Protein AF-A0A1L8ZA12-F1 (afdb_monomer)

Secondary structure (DSSP, 8-state):
--HHHHHHHHHHTT--HHHHHHHHHHHHTTHHHHHHHHHHHHHHHHHHHHHHHHHHHHHHHHHHHHHHHHHHHHHHHHHHHHHHHHHHHHHHHHHHHHTT-

Radius of gyration: 39.29 Å; Cα contacts (8 Å, |Δi|>4): 22; chains: 1; bounding box: 76×16×105 Å

Foldseek 3Di:
DALVVQLVVCVVVVHDSVVSNVVSVCVRVVVVVVVVVVVVVVVVVVVVVVVVVVVVVVVVVVVVVVVVVVVVVVVVVVVVVVVVVVVVVVVVVVVVVVVVD

Organism: Borrelia bissettiae (NCBI:txid64897)

Sequence (101 aa):
MNENDLYNELVRLGMNKILASDLATRFYHNEITIKDSEIVKLELQGFVRDEISIVKGEIKSLKTEFDSKLKLNNWMIGIALASQGAIGILVSLFFYVLNKL

Mean predicted aligned error: 10.23 Å

Structure (mmCIF, N/CA/C/O backbone):
data_AF-A0A1L8ZA12-F1
#
_entry.id   AF-A0A1L8ZA12-F1
#
loop_
_atom_site.group_PDB
_atom_site.id
_atom_site.type_symbol
_atom_site.label_atom_id
_atom_site.label_alt_id
_atom_site.label_comp_id
_atom_site.label_asym_id
_atom_site.label_entity_id
_atom_site.label_seq_id
_atom_site.pdbx_PDB_ins_code
_atom_site.Cartn_x
_atom_site.Cartn_y
_atom_site.Cartn_z
_atom_site.occupancy
_atom_site.B_iso_or_equiv
_atom_site.auth_seq_id
_atom_site.auth_comp_id
_atom_site.auth_asym_id
_atom_site.auth_atom_id
_atom_site.pdbx_PDB_model_num
ATOM 1 N N . MET A 1 1 ? 33.322 -5.065 -29.780 1.00 68.12 1 MET A N 1
ATOM 2 C CA . MET A 1 1 ? 32.843 -4.286 -30.937 1.00 68.12 1 MET A CA 1
ATOM 3 C C . MET A 1 1 ? 32.973 -2.827 -30.557 1.00 68.12 1 MET A C 1
ATOM 5 O O . MET A 1 1 ? 32.447 -2.466 -29.511 1.00 68.12 1 MET A O 1
ATOM 9 N N . ASN A 1 2 ? 33.780 -2.049 -31.279 1.00 85.50 2 ASN A N 1
ATOM 10 C CA . ASN A 1 2 ? 33.934 -0.622 -30.979 1.00 85.50 2 ASN A CA 1
ATOM 11 C C . ASN A 1 2 ? 32.787 0.185 -31.633 1.00 85.50 2 ASN A C 1
ATOM 13 O O . ASN A 1 2 ? 32.060 -0.343 -32.477 1.00 85.50 2 ASN A O 1
ATOM 17 N N . GLU A 1 3 ? 32.608 1.445 -31.232 1.00 89.00 3 GLU A N 1
ATOM 18 C CA . GLU A 1 3 ? 31.557 2.330 -31.763 1.00 89.00 3 GLU A CA 1
ATOM 19 C C . GLU A 1 3 ? 31.612 2.472 -33.296 1.00 89.00 3 GLU A C 1
ATOM 21 O O . GLU A 1 3 ? 30.584 2.396 -33.966 1.00 89.00 3 GLU A O 1
ATOM 26 N N . ASN A 1 4 ? 32.814 2.593 -33.866 1.00 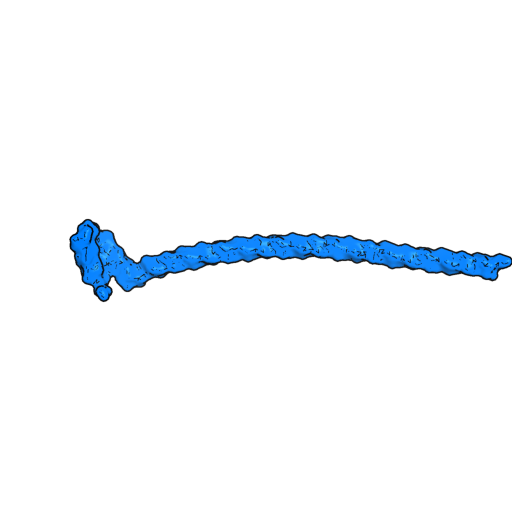91.06 4 ASN A N 1
ATOM 27 C CA . ASN A 1 4 ? 33.021 2.741 -35.307 1.00 91.06 4 ASN A CA 1
ATOM 28 C C . ASN A 1 4 ? 32.690 1.460 -36.088 1.00 91.06 4 ASN A C 1
ATOM 30 O O . ASN A 1 4 ? 32.150 1.541 -37.189 1.00 91.06 4 ASN A O 1
ATOM 34 N N . ASP A 1 5 ? 32.982 0.281 -35.534 1.00 92.50 5 ASP A N 1
ATOM 35 C CA . ASP A 1 5 ? 32.640 -1.012 -36.132 1.00 92.50 5 ASP A CA 1
ATOM 36 C C . ASP A 1 5 ? 31.117 -1.144 -36.239 1.00 92.50 5 ASP A C 1
ATOM 38 O O . ASP A 1 5 ? 30.595 -1.523 -37.285 1.00 92.50 5 ASP A O 1
ATOM 42 N N . LEU A 1 6 ? 30.398 -0.772 -35.172 1.00 90.06 6 LEU A N 1
ATOM 43 C CA . LEU A 1 6 ? 28.937 -0.775 -35.138 1.00 90.06 6 LEU A CA 1
ATOM 44 C C . LEU A 1 6 ? 28.341 0.276 -36.079 1.00 90.06 6 LEU A C 1
ATOM 46 O O . LEU A 1 6 ? 27.426 -0.038 -36.833 1.00 90.06 6 LEU A O 1
ATOM 50 N N . TYR A 1 7 ? 28.880 1.494 -36.097 1.00 95.75 7 TYR A N 1
ATOM 51 C CA . TYR A 1 7 ? 28.482 2.533 -37.047 1.00 95.75 7 TYR A CA 1
ATOM 52 C C . TYR A 1 7 ? 28.621 2.060 -38.501 1.00 95.75 7 TYR A C 1
ATOM 54 O O . TYR A 1 7 ? 27.683 2.183 -39.292 1.00 95.75 7 TYR A O 1
ATOM 62 N N . ASN A 1 8 ? 29.769 1.477 -38.854 1.00 95.25 8 ASN A N 1
ATOM 63 C CA . ASN A 1 8 ? 30.032 0.988 -40.205 1.00 95.25 8 ASN A CA 1
ATOM 64 C C . ASN A 1 8 ? 29.087 -0.156 -40.590 1.00 95.25 8 ASN A C 1
ATOM 66 O O . ASN A 1 8 ? 28.599 -0.188 -41.720 1.00 95.25 8 ASN A O 1
ATOM 70 N N . GLU A 1 9 ? 28.788 -1.060 -39.656 1.00 94.31 9 GLU A N 1
ATOM 71 C CA . GLU A 1 9 ? 27.797 -2.124 -39.827 1.00 94.31 9 GLU A CA 1
ATOM 72 C C . GLU A 1 9 ? 26.395 -1.540 -40.094 1.00 94.31 9 GLU A C 1
ATOM 74 O O . GLU A 1 9 ? 25.742 -1.921 -41.064 1.00 94.31 9 GLU A O 1
ATOM 79 N N . LEU A 1 10 ? 25.953 -0.557 -39.301 1.00 94.12 10 LEU A N 1
ATOM 80 C CA . LEU A 1 10 ? 24.647 0.100 -39.453 1.00 94.12 10 LEU A CA 1
ATOM 81 C C . LEU A 1 10 ? 24.522 0.835 -40.795 1.00 94.12 10 LEU A C 1
ATOM 83 O O . LEU A 1 10 ? 23.507 0.710 -41.483 1.00 94.12 10 LEU A O 1
ATOM 87 N N . VAL A 1 11 ? 25.566 1.558 -41.206 1.00 96.31 11 VAL A N 1
ATOM 88 C CA . VAL A 1 11 ? 25.615 2.215 -42.521 1.00 96.31 11 VAL A CA 1
ATOM 89 C C . VAL A 1 11 ? 25.611 1.179 -43.648 1.00 96.31 11 VAL A C 1
ATOM 91 O O . VAL A 1 11 ? 24.909 1.365 -44.642 1.00 96.31 11 VAL A O 1
ATOM 94 N N . ARG A 1 12 ? 26.335 0.061 -43.494 1.00 96.31 12 ARG A N 1
ATOM 95 C CA . ARG A 1 12 ? 26.346 -1.053 -44.459 1.00 96.31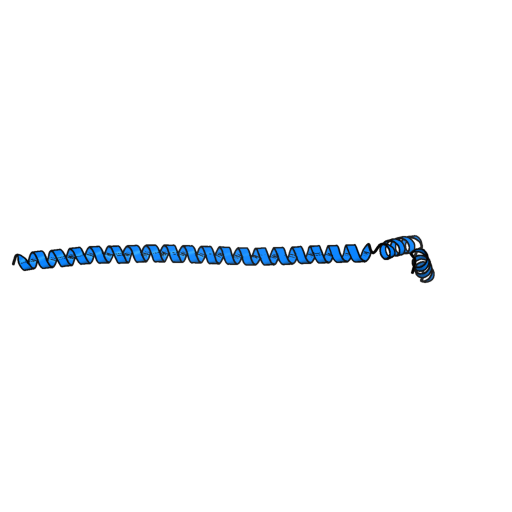 12 ARG A CA 1
ATOM 96 C C . ARG A 1 12 ? 24.966 -1.695 -44.619 1.00 96.31 12 ARG A C 1
ATOM 98 O O . ARG A 1 12 ? 24.619 -2.101 -45.723 1.00 96.31 12 ARG A O 1
ATOM 105 N N . LEU A 1 13 ? 24.173 -1.741 -43.552 1.00 96.19 13 LEU A N 1
ATOM 106 C CA . LEU A 1 13 ? 22.783 -2.213 -43.559 1.00 96.19 13 LEU A CA 1
ATOM 107 C C . LEU A 1 13 ? 21.790 -1.192 -44.151 1.00 96.19 13 LEU A C 1
ATOM 109 O O . LEU A 1 13 ? 20.589 -1.449 -44.181 1.00 96.19 13 LEU A O 1
ATOM 113 N N . GLY A 1 14 ? 22.272 -0.046 -44.643 1.00 93.38 14 GLY A N 1
ATOM 114 C CA . GLY A 1 14 ? 21.454 0.971 -45.303 1.00 93.38 14 GLY A CA 1
ATOM 115 C C . GLY A 1 14 ? 20.863 2.021 -44.362 1.00 93.38 14 GLY A C 1
ATOM 116 O O . GLY A 1 14 ? 20.016 2.806 -44.788 1.00 93.38 14 GLY A O 1
ATOM 117 N N . MET A 1 15 ? 21.296 2.077 -43.098 1.00 96.38 15 MET A N 1
ATOM 118 C CA . MET A 1 15 ? 20.863 3.122 -42.170 1.00 96.38 15 MET A CA 1
ATOM 119 C C . MET A 1 15 ? 21.456 4.483 -42.562 1.00 96.38 15 MET A C 1
ATOM 121 O O . MET A 1 15 ? 22.609 4.595 -42.984 1.00 96.38 15 MET A O 1
ATOM 125 N N . ASN A 1 16 ? 20.669 5.550 -42.400 1.00 97.00 16 ASN A N 1
ATOM 126 C CA . ASN A 1 16 ? 21.143 6.916 -42.610 1.00 97.00 16 ASN A CA 1
ATOM 127 C C . ASN A 1 16 ? 22.353 7.207 -41.704 1.00 97.00 16 ASN A C 1
ATOM 129 O O . ASN A 1 16 ? 22.296 6.918 -40.515 1.00 97.00 16 ASN A O 1
ATOM 133 N N . LYS A 1 17 ? 23.411 7.829 -42.239 1.00 94.44 17 LYS A N 1
ATOM 134 C CA . LYS A 1 17 ? 24.662 8.099 -41.503 1.00 94.44 17 LYS A CA 1
ATOM 135 C C . LYS A 1 17 ? 24.455 8.849 -40.182 1.00 94.44 17 LYS A C 1
ATOM 137 O O . LYS A 1 17 ? 25.129 8.544 -39.209 1.00 94.44 17 LYS A O 1
ATOM 142 N N . ILE A 1 18 ? 23.516 9.794 -40.129 1.00 93.88 18 ILE A N 1
ATOM 143 C CA . ILE A 1 18 ? 23.218 10.556 -38.908 1.00 93.88 18 ILE A CA 1
ATOM 144 C C . ILE A 1 18 ? 22.580 9.634 -37.863 1.00 93.88 18 ILE A C 1
ATOM 146 O O . ILE A 1 18 ? 23.023 9.604 -36.720 1.00 93.88 18 ILE A O 1
ATOM 150 N N . LEU A 1 19 ? 21.589 8.835 -38.272 1.00 92.75 19 LEU A N 1
ATOM 151 C CA . LEU A 1 19 ? 20.914 7.878 -37.389 1.00 92.75 19 LEU A CA 1
ATOM 152 C C . LEU A 1 19 ? 21.847 6.744 -36.946 1.00 92.75 19 LEU A C 1
ATOM 154 O O . LEU A 1 19 ? 21.799 6.331 -35.795 1.00 92.75 19 LEU A O 1
ATOM 158 N N . ALA A 1 20 ? 22.713 6.267 -37.840 1.00 94.31 20 ALA A N 1
ATOM 159 C CA . ALA A 1 20 ? 23.706 5.242 -37.545 1.00 94.31 20 ALA A CA 1
ATOM 160 C C . ALA A 1 20 ? 24.746 5.741 -36.537 1.00 94.31 20 ALA A C 1
ATOM 162 O O . ALA A 1 20 ? 25.126 4.993 -35.643 1.00 94.31 20 ALA A O 1
ATOM 163 N N . SER A 1 21 ? 25.185 6.999 -36.669 1.00 92.88 21 SER A N 1
ATOM 164 C CA . SER A 1 21 ? 26.098 7.625 -35.710 1.00 92.88 21 SER A CA 1
ATOM 165 C C . SER A 1 21 ? 25.427 7.770 -34.348 1.00 92.88 21 SER A C 1
ATOM 167 O O . SER A 1 21 ? 25.984 7.300 -33.365 1.00 92.88 21 SER A O 1
ATOM 169 N N . ASP A 1 22 ? 24.215 8.338 -34.292 1.00 91.62 22 ASP A N 1
ATOM 170 C CA . ASP A 1 22 ? 23.466 8.497 -33.035 1.00 91.62 22 ASP A CA 1
ATOM 171 C C . ASP A 1 22 ? 23.245 7.149 -32.334 1.00 91.62 22 ASP A C 1
ATOM 173 O O . ASP A 1 22 ? 23.540 6.992 -31.149 1.00 91.62 22 ASP A O 1
ATOM 177 N N . LEU A 1 23 ? 22.786 6.137 -33.075 1.00 89.38 23 LEU A N 1
ATOM 178 C CA . LEU A 1 23 ? 22.502 4.820 -32.518 1.00 89.38 23 LEU A CA 1
ATOM 179 C C . LEU A 1 23 ? 23.771 4.108 -32.034 1.00 89.38 23 LEU A C 1
ATOM 181 O O . LEU A 1 23 ? 23.750 3.512 -30.958 1.00 89.38 23 LEU A O 1
ATOM 185 N N . ALA A 1 24 ? 24.872 4.178 -32.789 1.00 90.62 24 ALA A N 1
ATOM 186 C CA . ALA A 1 24 ? 26.139 3.564 -32.399 1.00 90.62 24 ALA A CA 1
ATOM 187 C C . ALA A 1 24 ? 26.704 4.195 -31.119 1.00 90.62 24 ALA A C 1
ATOM 189 O O . ALA A 1 24 ? 27.076 3.459 -30.203 1.00 90.62 24 ALA A O 1
ATOM 190 N N . THR A 1 25 ? 26.692 5.529 -31.015 1.00 90.06 25 THR A N 1
ATOM 191 C CA . THR A 1 25 ? 27.136 6.251 -29.814 1.00 90.06 25 THR A CA 1
ATOM 192 C C . THR A 1 25 ? 26.291 5.867 -28.598 1.00 90.06 25 THR A C 1
ATOM 194 O O . THR A 1 25 ? 26.839 5.507 -27.554 1.00 90.06 25 THR A O 1
ATOM 197 N N . ARG A 1 26 ? 24.957 5.869 -28.730 1.00 88.88 26 ARG A N 1
ATOM 198 C CA . ARG A 1 26 ? 24.030 5.556 -27.626 1.00 88.88 26 ARG A CA 1
ATOM 199 C C . ARG A 1 26 ? 24.096 4.093 -27.199 1.00 88.88 26 ARG A C 1
ATOM 201 O O . ARG A 1 26 ? 23.964 3.795 -26.013 1.00 88.88 26 ARG A O 1
ATOM 208 N N . PHE A 1 27 ? 24.309 3.180 -28.144 1.00 85.81 27 PHE A N 1
ATOM 209 C CA . PHE A 1 27 ? 24.501 1.762 -27.855 1.00 85.81 27 PHE A CA 1
ATOM 210 C C . PHE A 1 27 ? 25.844 1.510 -27.159 1.00 85.81 27 PHE A C 1
ATOM 212 O O . PHE A 1 27 ? 25.882 0.822 -26.144 1.00 85.81 27 PHE A O 1
ATOM 219 N N . TYR A 1 28 ? 26.934 2.112 -27.648 1.00 84.88 28 TYR A N 1
ATOM 220 C CA . TYR A 1 28 ? 28.270 1.958 -27.064 1.00 84.88 28 TYR A CA 1
ATOM 221 C C . TYR A 1 28 ? 28.345 2.481 -25.621 1.00 84.88 28 TYR A C 1
ATOM 223 O O . TYR A 1 28 ? 28.959 1.851 -24.761 1.00 84.88 28 TYR A O 1
ATOM 231 N N . HIS A 1 29 ? 27.660 3.589 -25.332 1.00 86.81 29 HIS A N 1
ATOM 232 C CA . HIS A 1 29 ? 27.591 4.173 -23.989 1.00 86.81 29 HIS A CA 1
ATOM 233 C C . HIS A 1 29 ? 26.469 3.584 -23.112 1.00 86.81 29 HIS A C 1
ATOM 235 O O . HIS A 1 29 ? 26.238 4.072 -22.007 1.00 86.81 29 HIS A O 1
ATOM 241 N N . ASN A 1 30 ? 25.778 2.528 -23.566 1.00 83.56 30 ASN A N 1
ATOM 242 C CA . ASN A 1 30 ? 24.635 1.904 -22.882 1.00 83.56 30 ASN A CA 1
ATOM 243 C C . ASN A 1 30 ? 23.496 2.878 -22.523 1.00 83.56 30 ASN A C 1
ATOM 245 O O . ASN A 1 30 ? 22.673 2.582 -21.657 1.00 83.56 30 ASN A O 1
ATOM 249 N N . GLU A 1 31 ? 23.405 4.028 -23.191 1.00 81.44 31 GLU A N 1
ATOM 250 C CA . GLU A 1 31 ? 22.386 5.039 -22.901 1.00 81.44 31 GLU A CA 1
ATOM 251 C C . GLU A 1 31 ? 20.972 4.524 -23.173 1.00 81.44 31 GLU A C 1
ATOM 253 O O . GLU A 1 31 ? 20.018 4.974 -22.544 1.00 81.44 31 GLU A O 1
ATOM 258 N N . ILE A 1 32 ? 20.828 3.579 -24.106 1.00 74.94 32 ILE A N 1
ATOM 259 C CA . ILE A 1 32 ? 19.549 2.924 -24.411 1.00 74.94 32 ILE A CA 1
ATOM 260 C C . ILE A 1 32 ? 19.114 2.063 -23.219 1.00 74.94 32 ILE A C 1
ATOM 262 O O . ILE A 1 32 ? 18.062 2.306 -22.637 1.00 74.94 32 ILE A O 1
ATOM 266 N N . THR A 1 33 ? 19.975 1.141 -22.782 1.00 83.19 33 THR A N 1
ATOM 267 C CA . THR A 1 33 ? 19.718 0.247 -21.642 1.00 83.19 33 THR A CA 1
ATOM 268 C C . THR A 1 33 ? 19.459 1.014 -20.345 1.00 83.19 33 THR A C 1
ATOM 270 O O . THR A 1 33 ? 18.598 0.630 -19.555 1.00 83.19 33 THR A O 1
ATOM 273 N N . ILE A 1 34 ? 20.198 2.103 -20.111 1.00 84.81 34 ILE A N 1
ATOM 274 C CA . ILE A 1 34 ? 20.008 2.948 -18.927 1.00 84.81 34 ILE A CA 1
ATOM 275 C C . ILE A 1 34 ? 18.633 3.621 -18.970 1.00 84.81 34 ILE A C 1
ATOM 277 O O . ILE A 1 34 ? 17.912 3.555 -17.978 1.00 84.81 34 ILE A O 1
ATOM 281 N N . LYS A 1 35 ? 18.240 4.205 -20.110 1.00 87.00 35 LYS A N 1
ATOM 282 C CA . LYS A 1 35 ? 16.923 4.844 -20.266 1.00 87.00 35 LYS A CA 1
ATOM 283 C C . LYS A 1 35 ? 15.774 3.856 -20.077 1.00 87.00 35 LYS A C 1
ATOM 285 O O . LYS A 1 35 ? 14.825 4.170 -19.366 1.00 87.00 35 LYS A O 1
ATOM 290 N N . ASP A 1 36 ? 15.874 2.659 -20.646 1.00 88.94 36 ASP A N 1
ATOM 291 C CA . ASP A 1 36 ? 14.849 1.624 -20.468 1.00 88.94 36 ASP A CA 1
ATOM 292 C C . ASP A 1 36 ? 14.741 1.197 -18.994 1.00 88.94 36 ASP A C 1
ATOM 294 O O . ASP A 1 36 ? 13.645 1.079 -18.447 1.00 88.94 36 ASP A O 1
ATOM 298 N N . SER A 1 37 ? 15.879 1.045 -18.309 1.00 87.00 37 SER A N 1
ATOM 299 C CA . SER A 1 37 ? 15.924 0.740 -16.872 1.00 87.00 37 SER A CA 1
ATOM 300 C C . SER A 1 37 ? 15.321 1.860 -16.012 1.00 87.00 37 SER A C 1
ATOM 302 O O . SER A 1 37 ? 14.614 1.589 -15.039 1.00 87.00 37 SER A O 1
ATOM 304 N N . GLU A 1 38 ? 15.545 3.127 -16.373 1.00 91.88 38 GLU A N 1
ATOM 305 C CA . GLU A 1 38 ? 14.923 4.277 -15.708 1.00 91.88 38 GLU A CA 1
ATOM 306 C C . GLU A 1 38 ? 13.401 4.285 -15.867 1.00 91.88 38 GLU A C 1
ATOM 308 O O . GLU A 1 38 ? 12.698 4.518 -14.882 1.00 91.88 38 GLU A O 1
ATOM 313 N N . ILE A 1 39 ? 12.887 3.985 -17.064 1.00 93.56 39 ILE A N 1
ATOM 314 C CA . ILE A 1 39 ? 11.442 3.876 -17.315 1.00 93.56 39 ILE A CA 1
ATOM 315 C C . ILE A 1 39 ? 10.841 2.773 -16.440 1.00 93.56 39 ILE A C 1
ATOM 317 O O . ILE A 1 39 ? 9.911 3.040 -15.680 1.00 93.56 39 ILE A O 1
ATOM 321 N N . VAL A 1 40 ? 11.427 1.571 -16.454 1.00 93.94 40 VAL A N 1
ATOM 322 C CA . VAL A 1 40 ? 10.973 0.445 -15.620 1.00 93.94 40 VAL A CA 1
ATOM 323 C C . VAL A 1 40 ? 10.998 0.812 -14.135 1.00 93.94 40 VAL A C 1
ATOM 325 O O . VAL A 1 40 ? 10.064 0.509 -13.392 1.00 93.94 40 VAL A O 1
ATOM 328 N N . LYS A 1 41 ? 12.044 1.506 -13.677 1.00 93.00 41 LYS A N 1
ATOM 329 C CA . LYS A 1 41 ? 12.145 1.972 -12.290 1.00 93.00 41 LYS A CA 1
ATOM 330 C C . LYS A 1 41 ? 11.031 2.958 -11.938 1.00 93.00 41 LYS A C 1
ATOM 332 O O . LYS A 1 41 ? 10.472 2.853 -10.848 1.00 93.00 41 LYS A O 1
ATOM 337 N N . LEU A 1 42 ? 10.721 3.909 -12.818 1.00 93.69 42 LEU A N 1
ATOM 338 C CA . LEU A 1 42 ? 9.645 4.880 -12.604 1.00 93.69 42 LEU A CA 1
ATOM 339 C C . LEU A 1 42 ? 8.272 4.201 -12.563 1.00 93.69 42 LEU A C 1
ATOM 341 O O . LEU A 1 42 ? 7.478 4.500 -11.672 1.00 93.69 42 LEU A O 1
ATOM 345 N N . GLU A 1 43 ? 8.015 3.255 -13.466 1.00 94.75 43 GLU A N 1
ATOM 346 C CA . GLU A 1 43 ? 6.773 2.475 -13.490 1.00 94.75 43 GLU A CA 1
ATOM 347 C C . GLU A 1 43 ? 6.606 1.640 -12.216 1.00 94.75 43 GLU A C 1
ATOM 349 O O . GLU A 1 43 ? 5.559 1.702 -11.570 1.00 94.75 43 GLU A O 1
ATOM 354 N N . LEU A 1 44 ? 7.658 0.933 -11.787 1.00 94.69 44 LEU A N 1
ATOM 355 C CA . LEU A 1 44 ? 7.654 0.171 -10.535 1.00 94.69 44 LEU A CA 1
ATOM 356 C C . LEU A 1 44 ? 7.439 1.071 -9.315 1.00 94.69 44 LEU A C 1
ATOM 358 O O . LEU A 1 44 ? 6.691 0.712 -8.409 1.00 94.69 44 LEU A O 1
ATOM 362 N N . GLN A 1 45 ? 8.064 2.251 -9.278 1.00 94.31 45 GLN A N 1
ATOM 363 C CA . GLN A 1 45 ? 7.842 3.217 -8.201 1.00 94.31 45 GLN A CA 1
ATOM 364 C C . GLN A 1 45 ? 6.399 3.728 -8.172 1.00 94.31 45 GLN A C 1
ATOM 366 O O . GLN A 1 45 ? 5.838 3.874 -7.086 1.00 94.31 45 GLN A O 1
ATOM 371 N N . GLY A 1 46 ? 5.802 3.987 -9.340 1.00 94.62 46 GLY A N 1
ATOM 372 C CA . GLY A 1 46 ? 4.394 4.359 -9.466 1.00 94.62 46 GLY A CA 1
ATOM 373 C C . GLY A 1 46 ? 3.476 3.262 -8.936 1.00 94.62 46 GLY A C 1
ATOM 374 O O . GLY A 1 46 ? 2.689 3.508 -8.027 1.00 94.62 46 GLY A O 1
ATOM 375 N N . PHE A 1 47 ? 3.668 2.033 -9.415 1.00 94.81 47 PHE A N 1
ATOM 376 C CA . PHE A 1 47 ? 2.900 0.867 -8.986 1.00 94.81 47 PHE A CA 1
ATOM 377 C C . PHE A 1 47 ? 2.982 0.637 -7.470 1.00 94.81 47 PHE A C 1
ATOM 379 O O . PHE A 1 47 ? 1.960 0.558 -6.791 1.00 94.81 47 PHE A O 1
ATOM 386 N N . VAL A 1 48 ? 4.197 0.621 -6.910 1.00 96.12 48 VAL A N 1
ATOM 387 C CA . VAL A 1 48 ? 4.413 0.450 -5.465 1.00 96.12 48 VAL A CA 1
ATOM 388 C C . VAL A 1 48 ? 3.755 1.578 -4.670 1.00 96.12 48 VAL A C 1
ATOM 390 O O . VAL A 1 48 ? 3.164 1.337 -3.618 1.00 96.12 48 VAL A O 1
ATOM 393 N N . ARG A 1 49 ? 3.833 2.823 -5.151 1.00 96.19 49 ARG A N 1
ATOM 394 C CA . ARG A 1 49 ? 3.189 3.965 -4.494 1.00 96.19 49 ARG A CA 1
ATOM 395 C C . ARG A 1 49 ? 1.667 3.822 -4.476 1.00 96.19 49 ARG A C 1
ATOM 397 O O . ARG A 1 49 ? 1.057 4.142 -3.453 1.00 96.19 49 ARG A O 1
ATOM 404 N N . ASP A 1 50 ? 1.077 3.362 -5.570 1.00 96.81 50 ASP A N 1
ATOM 405 C CA . ASP A 1 50 ? -0.367 3.181 -5.691 1.00 96.81 50 ASP A CA 1
ATOM 406 C C . ASP A 1 50 ? -0.858 2.047 -4.785 1.00 96.81 50 ASP A C 1
ATOM 408 O O . ASP A 1 50 ? -1.789 2.260 -4.003 1.00 96.81 50 ASP A O 1
ATOM 412 N N . GLU A 1 51 ? -0.173 0.899 -4.772 1.00 97.25 51 GLU A N 1
ATOM 413 C CA . GLU A 1 51 ? -0.479 -0.197 -3.842 1.00 97.25 51 GLU A CA 1
ATOM 414 C C . GLU A 1 51 ? -0.364 0.247 -2.376 1.00 97.25 51 GLU A C 1
ATOM 416 O O . GLU A 1 51 ? -1.274 0.012 -1.577 1.00 97.25 51 GLU A O 1
ATOM 421 N N . ILE A 1 52 ? 0.705 0.967 -2.010 1.00 96.88 52 ILE A N 1
ATOM 422 C CA . ILE A 1 52 ? 0.868 1.520 -0.655 1.00 96.88 52 ILE A CA 1
ATOM 423 C C . ILE A 1 52 ? -0.278 2.478 -0.308 1.00 96.88 52 ILE A C 1
ATOM 425 O O . ILE A 1 52 ? -0.749 2.492 0.832 1.00 96.88 52 ILE A O 1
ATOM 429 N N . SER A 1 53 ? -0.722 3.299 -1.261 1.00 97.19 53 SER A N 1
ATOM 430 C CA . SER A 1 53 ? -1.825 4.241 -1.060 1.00 97.19 53 SER A CA 1
ATOM 431 C C . SER A 1 53 ? -3.140 3.513 -0.772 1.00 97.19 53 SER A C 1
ATOM 433 O O . SER A 1 53 ? -3.835 3.866 0.187 1.00 97.19 53 SER A O 1
ATOM 435 N N . ILE A 1 54 ? -3.439 2.461 -1.542 1.00 97.56 54 ILE A N 1
ATOM 436 C CA . ILE A 1 54 ? -4.619 1.606 -1.357 1.00 97.56 54 ILE A CA 1
ATOM 437 C C . ILE A 1 54 ? -4.584 0.959 0.030 1.00 97.56 54 ILE A C 1
ATOM 439 O O . ILE A 1 54 ? -5.488 1.187 0.836 1.00 97.56 54 ILE A O 1
ATOM 443 N N . VAL A 1 55 ? -3.493 0.261 0.359 1.00 97.88 55 VAL A N 1
ATOM 444 C CA . VAL A 1 55 ? -3.321 -0.420 1.652 1.00 97.88 55 VAL A CA 1
ATOM 445 C C . VAL A 1 55 ? -3.437 0.565 2.819 1.00 97.88 55 VAL A C 1
ATOM 447 O O . VAL A 1 55 ? -4.103 0.298 3.820 1.00 97.88 55 VAL A O 1
ATOM 450 N N . LYS A 1 56 ? -2.839 1.756 2.705 1.00 97.75 56 LYS A N 1
ATOM 451 C CA . LYS A 1 56 ? -2.947 2.802 3.731 1.00 97.75 56 LYS A CA 1
ATOM 452 C C . LYS A 1 56 ? -4.387 3.294 3.904 1.00 97.75 56 LYS A C 1
ATOM 454 O O . LYS A 1 56 ? -4.795 3.586 5.032 1.00 97.75 56 LYS A O 1
ATOM 459 N N . GLY A 1 57 ? -5.145 3.400 2.813 1.00 98.19 57 GLY A N 1
ATOM 460 C CA . GLY A 1 57 ? -6.567 3.738 2.827 1.00 98.19 57 GLY A CA 1
ATOM 461 C C . GLY A 1 57 ? -7.398 2.693 3.571 1.00 98.19 57 GLY A C 1
ATOM 462 O O . GLY A 1 57 ? -8.143 3.041 4.490 1.00 98.19 57 GLY A O 1
ATOM 463 N N . GLU A 1 58 ? -7.201 1.418 3.243 1.00 98.19 58 GLU A N 1
ATOM 464 C CA . GLU A 1 58 ? -7.878 0.289 3.889 1.00 98.19 58 GLU A CA 1
ATOM 465 C C . GLU A 1 58 ? -7.568 0.217 5.388 1.00 98.19 58 GLU A C 1
ATOM 467 O O . GLU A 1 58 ? -8.486 0.155 6.208 1.00 98.19 58 GLU A O 1
ATOM 472 N N . ILE A 1 59 ? -6.293 0.346 5.776 1.00 98.25 59 ILE A N 1
ATOM 473 C CA . ILE A 1 59 ? -5.871 0.387 7.186 1.00 98.25 59 ILE A CA 1
ATOM 474 C C . ILE A 1 59 ? -6.549 1.542 7.929 1.00 98.25 59 ILE A C 1
ATOM 476 O O . ILE A 1 59 ? -7.017 1.374 9.057 1.00 98.25 59 ILE A O 1
ATOM 480 N N . LYS A 1 60 ? -6.625 2.730 7.318 1.00 98.06 60 LYS A N 1
ATOM 481 C CA . LYS A 1 60 ? -7.289 3.888 7.931 1.00 98.06 60 LYS A CA 1
ATOM 482 C C . LYS A 1 60 ? -8.791 3.644 8.112 1.00 98.06 60 LYS A C 1
ATOM 484 O O . LYS A 1 60 ? -9.343 4.043 9.142 1.00 98.06 60 LYS A O 1
ATOM 489 N N . SER A 1 61 ? -9.441 2.996 7.145 1.00 98.06 61 SER A N 1
ATOM 490 C CA . SER A 1 61 ? -10.857 2.635 7.248 1.00 98.06 61 SER A CA 1
ATOM 491 C C . SER A 1 61 ? -11.086 1.630 8.373 1.00 98.06 61 SER A C 1
ATOM 493 O O . SER A 1 61 ? -11.908 1.880 9.253 1.00 98.06 61 SER A O 1
ATOM 495 N N . LEU A 1 62 ? -10.293 0.554 8.412 1.00 97.88 62 LEU A N 1
ATOM 496 C CA . LEU A 1 62 ? -10.354 -0.466 9.462 1.00 97.88 62 LEU A CA 1
ATOM 497 C C . LEU A 1 62 ? -10.126 0.135 10.850 1.00 97.88 62 LEU A C 1
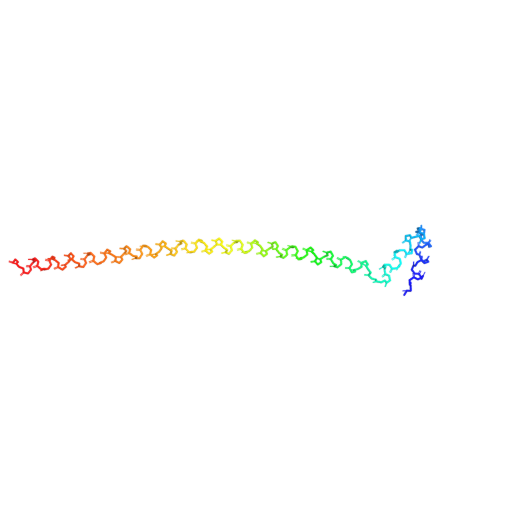ATOM 499 O O . LEU A 1 62 ? -10.869 -0.160 11.783 1.00 97.88 62 LEU A O 1
ATOM 503 N N . LYS A 1 63 ? -9.144 1.035 10.987 1.00 98.12 63 LYS A N 1
ATOM 504 C CA . LYS A 1 63 ? -8.900 1.762 12.238 1.00 98.12 63 LYS A CA 1
ATOM 505 C C . LYS A 1 63 ? -10.127 2.568 12.669 1.00 98.12 63 LYS A C 1
ATOM 507 O O . LYS A 1 63 ? -10.510 2.522 13.832 1.00 98.12 63 LYS A O 1
ATOM 512 N N . THR A 1 64 ? -10.750 3.287 11.738 1.00 97.88 64 THR A N 1
ATOM 513 C CA . THR A 1 64 ? -11.932 4.114 12.025 1.00 97.88 64 THR A CA 1
ATOM 514 C C . THR A 1 64 ? -13.130 3.262 12.453 1.00 97.88 64 THR A C 1
ATOM 516 O O . THR A 1 64 ? -13.846 3.621 13.393 1.00 97.88 64 THR A O 1
ATOM 519 N N . GLU A 1 65 ? -13.339 2.116 11.800 1.00 97.88 65 GLU A N 1
ATOM 520 C CA . GLU A 1 65 ? -14.374 1.156 12.187 1.00 97.88 65 GLU A CA 1
ATOM 521 C C . GLU A 1 65 ? -14.106 0.586 13.587 1.00 97.88 65 GLU A C 1
ATOM 523 O O . GLU A 1 65 ? -15.002 0.568 14.434 1.00 97.88 65 GLU A O 1
ATOM 528 N N . PHE A 1 66 ? -12.865 0.175 13.857 1.00 97.94 66 PHE A N 1
ATOM 529 C CA . PHE A 1 66 ? -12.459 -0.364 15.151 1.00 97.94 66 PHE A CA 1
ATOM 530 C C . PHE A 1 66 ? -12.632 0.658 16.284 1.00 97.94 66 PHE A C 1
ATOM 532 O O . PHE A 1 66 ? -13.254 0.342 17.299 1.00 97.94 66 PHE A O 1
ATOM 539 N N . ASP A 1 67 ? -12.184 1.902 16.088 1.00 98.19 67 ASP A N 1
ATOM 540 C CA . ASP A 1 67 ? -12.360 2.994 17.053 1.00 98.19 67 ASP A CA 1
ATOM 541 C C . ASP A 1 67 ? -13.848 3.261 17.339 1.00 98.19 67 ASP A C 1
ATOM 543 O O . ASP A 1 67 ? -14.238 3.513 18.482 1.00 98.19 67 ASP A O 1
ATOM 547 N N . SER A 1 68 ? -14.702 3.172 16.316 1.00 97.56 68 SER A N 1
ATOM 548 C CA . SER A 1 68 ? -16.152 3.341 16.469 1.00 97.56 68 SER A CA 1
ATOM 549 C C . SER A 1 68 ? -16.772 2.203 17.283 1.00 97.56 68 SER A C 1
ATOM 551 O O . SER A 1 68 ? -17.547 2.461 18.207 1.00 97.56 68 SER A O 1
ATOM 553 N N . LYS A 1 69 ? -16.385 0.948 17.012 1.00 97.62 69 LYS A N 1
ATOM 554 C CA . LYS A 1 69 ? -16.829 -0.220 17.793 1.00 97.62 69 LYS A CA 1
ATOM 555 C C . LYS A 1 69 ? -16.363 -0.151 19.246 1.00 97.62 69 LYS A C 1
ATOM 557 O O . LYS A 1 69 ? -17.155 -0.423 20.143 1.00 97.62 69 LYS A O 1
ATOM 562 N N . LEU A 1 70 ? -15.122 0.266 19.502 1.00 97.44 70 LEU A N 1
ATOM 563 C CA . LEU A 1 70 ? -14.619 0.453 20.866 1.00 97.44 70 LEU A CA 1
ATOM 564 C C . LEU A 1 70 ? -15.397 1.525 21.631 1.00 97.44 70 LEU A C 1
ATOM 566 O O . LEU A 1 70 ? -15.746 1.309 22.789 1.00 97.44 70 LEU A O 1
ATOM 570 N N . LYS A 1 71 ? -15.716 2.659 20.995 1.00 97.31 71 LYS A N 1
ATOM 571 C CA . LYS A 1 71 ? -16.546 3.704 21.618 1.00 97.31 71 LYS A CA 1
ATOM 572 C C . LYS A 1 71 ? -17.930 3.181 21.994 1.00 97.31 71 LYS A C 1
ATOM 574 O O . LYS A 1 71 ? -18.379 3.431 23.111 1.00 97.31 71 LYS A O 1
ATOM 579 N N . LEU A 1 72 ? -18.578 2.437 21.095 1.00 96.62 72 LEU A N 1
ATOM 580 C CA . LEU A 1 72 ? -19.870 1.804 21.371 1.00 96.62 72 LEU A CA 1
ATOM 581 C C . LEU A 1 72 ? -19.765 0.801 22.525 1.00 96.62 72 LEU A C 1
ATOM 583 O O . LEU A 1 72 ? -20.577 0.849 23.445 1.00 96.62 72 LEU A O 1
ATOM 587 N N . ASN A 1 73 ? -18.740 -0.053 22.527 1.00 96.25 73 ASN A N 1
ATOM 588 C CA . ASN A 1 73 ? -18.516 -1.020 23.601 1.00 96.25 73 ASN A CA 1
ATOM 589 C C . ASN A 1 73 ? -18.290 -0.331 24.952 1.00 96.25 73 ASN A C 1
ATOM 591 O O . ASN A 1 73 ? -18.917 -0.709 25.937 1.00 96.25 73 ASN A O 1
ATOM 595 N N . ASN A 1 74 ? -17.466 0.717 25.000 1.00 96.75 74 ASN A N 1
ATOM 596 C CA . ASN A 1 74 ? -17.237 1.484 26.224 1.00 96.75 74 ASN A CA 1
ATOM 597 C C . ASN A 1 74 ? -18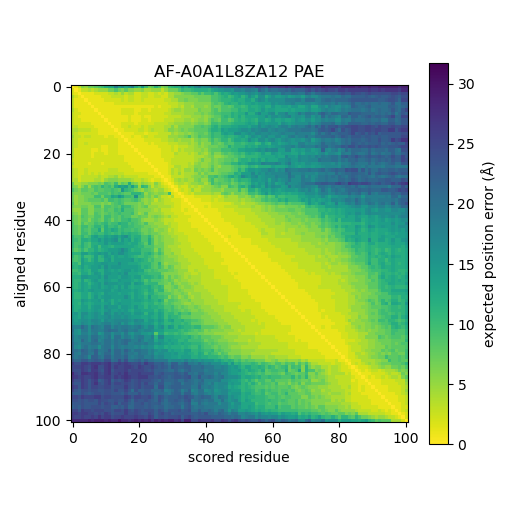.524 2.145 26.733 1.00 96.75 74 ASN A C 1
ATOM 599 O O . ASN A 1 74 ? -18.785 2.138 27.936 1.00 96.75 74 ASN A O 1
ATOM 603 N N . TRP A 1 75 ? -19.350 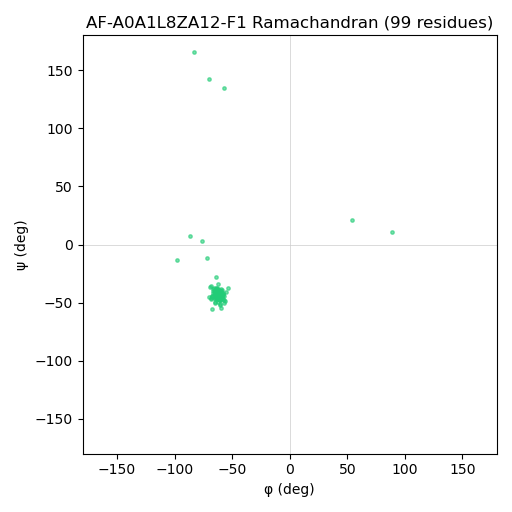2.677 25.830 1.00 96.31 75 TRP A N 1
ATOM 604 C CA . TRP A 1 75 ? -20.650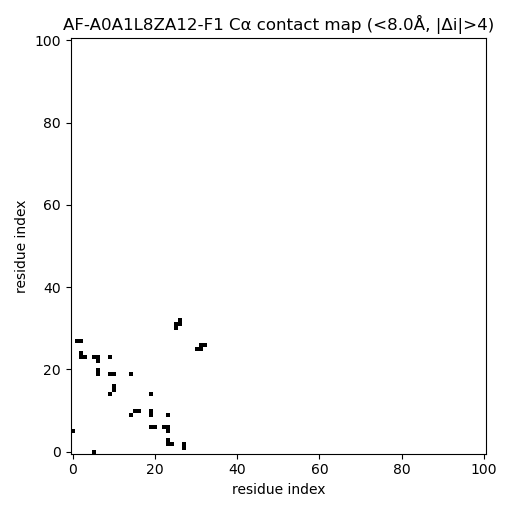 3.241 26.187 1.00 96.31 75 TRP A CA 1
ATOM 605 C C . TRP A 1 75 ? -21.604 2.180 26.759 1.00 96.31 75 TRP A C 1
ATOM 607 O O . TRP A 1 75 ? -22.198 2.397 27.815 1.00 96.31 75 TRP A O 1
ATOM 617 N N . MET A 1 76 ? -21.689 1.004 26.127 1.00 95.81 76 MET A N 1
ATOM 618 C CA . MET A 1 76 ? -22.513 -0.111 26.613 1.00 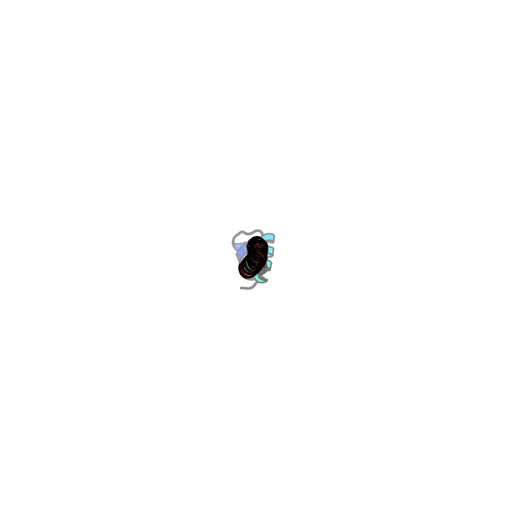95.81 76 MET A CA 1
ATOM 619 C C . MET A 1 76 ? -22.047 -0.627 27.979 1.00 95.81 76 MET A C 1
ATOM 621 O O . MET A 1 76 ? -22.876 -0.868 28.856 1.00 95.81 76 MET A O 1
ATOM 625 N N . ILE A 1 77 ? -20.733 -0.748 28.194 1.00 96.19 77 ILE A N 1
ATOM 626 C CA . ILE A 1 77 ? -20.162 -1.120 29.497 1.00 96.19 77 ILE A CA 1
ATOM 627 C C . ILE A 1 77 ? -20.550 -0.089 30.563 1.00 96.19 77 ILE A C 1
ATOM 629 O O . ILE A 1 77 ? -20.959 -0.469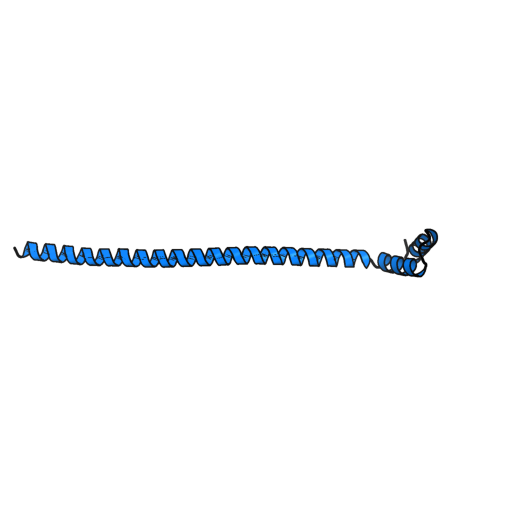 31.658 1.00 96.19 77 ILE A O 1
ATOM 633 N N . GLY A 1 78 ? -20.490 1.207 30.241 1.00 94.81 78 GLY A N 1
ATOM 634 C CA . GLY A 1 78 ? -20.923 2.272 31.149 1.00 94.81 78 GLY A CA 1
ATOM 635 C C . GLY A 1 78 ? -22.383 2.123 31.591 1.00 94.81 78 GLY A C 1
ATOM 636 O O . GLY A 1 78 ? -22.676 2.216 32.782 1.00 94.81 78 GLY A O 1
ATOM 637 N N . ILE A 1 79 ? -23.290 1.818 30.656 1.00 93.06 79 ILE A N 1
ATOM 638 C CA . ILE A 1 79 ? -24.706 1.550 30.965 1.00 93.06 79 ILE A CA 1
ATOM 639 C C . ILE A 1 79 ? -24.851 0.315 31.854 1.00 93.06 79 ILE A C 1
ATOM 641 O O . ILE A 1 79 ? -25.580 0.354 32.848 1.00 93.06 79 ILE A O 1
ATOM 645 N N . ALA A 1 80 ? -24.151 -0.772 31.520 1.00 93.31 80 ALA A N 1
ATOM 646 C CA . ALA A 1 80 ? -24.199 -2.003 32.297 1.00 93.31 80 ALA A CA 1
ATOM 647 C C . ALA A 1 80 ? -23.781 -1.752 33.757 1.00 93.31 80 ALA A C 1
ATOM 649 O O . ALA A 1 80 ? -24.504 -2.136 34.677 1.00 93.31 80 ALA A O 1
ATOM 650 N N . LEU A 1 81 ? -22.683 -1.024 33.980 1.00 91.19 81 LEU A N 1
ATOM 651 C CA . LEU A 1 81 ? -22.205 -0.672 35.320 1.00 91.19 81 LEU A CA 1
ATOM 652 C C . LEU A 1 81 ? -23.185 0.239 36.075 1.00 91.19 81 LEU A C 1
ATOM 654 O O . LEU A 1 81 ? -23.466 -0.001 37.250 1.00 91.19 81 LEU A O 1
ATOM 658 N N . ALA A 1 82 ? -23.757 1.245 35.404 1.00 87.62 82 ALA A N 1
ATOM 659 C CA . ALA A 1 82 ? -24.753 2.131 36.009 1.00 87.62 82 ALA A CA 1
ATOM 660 C C . ALA A 1 82 ? -26.011 1.366 36.462 1.00 87.62 82 ALA A C 1
ATOM 662 O O . ALA A 1 82 ? -26.541 1.620 37.546 1.00 87.62 82 ALA A O 1
ATOM 663 N N . SER A 1 83 ? -26.458 0.384 35.670 1.00 84.19 83 SER A N 1
ATOM 664 C CA . SER A 1 83 ? -27.618 -0.448 36.010 1.00 84.19 83 SER A CA 1
ATOM 665 C C . SER A 1 83 ? -27.382 -1.333 37.244 1.00 84.19 83 SER A C 1
ATOM 667 O O . SER A 1 83 ? -28.274 -1.463 38.082 1.00 84.19 83 SER A O 1
ATOM 669 N N . GLN A 1 84 ? -26.171 -1.878 37.421 1.00 82.44 84 GLN A N 1
ATOM 670 C CA . GLN A 1 84 ? -25.828 -2.694 38.593 1.00 82.44 84 GLN A CA 1
ATOM 671 C C . GLN A 1 84 ? -25.820 -1.872 39.888 1.00 82.44 84 GLN A C 1
ATOM 673 O O . GLN A 1 84 ? -26.330 -2.333 40.910 1.00 82.44 84 GLN A O 1
ATOM 678 N N . GLY A 1 85 ? -25.307 -0.638 39.840 1.00 81.56 85 GLY A N 1
ATOM 679 C CA . GLY A 1 85 ? -25.353 0.281 40.981 1.00 81.56 85 GLY A CA 1
ATOM 680 C C . GLY A 1 85 ? -26.786 0.597 41.421 1.00 81.56 85 GLY A C 1
ATOM 681 O O . GLY A 1 85 ? -27.095 0.542 42.611 1.00 81.56 85 GLY A O 1
ATOM 682 N N . ALA A 1 86 ? -27.685 0.850 40.463 1.00 80.88 86 ALA A N 1
ATOM 683 C CA . ALA A 1 86 ? -29.096 1.113 40.750 1.00 80.88 86 ALA A CA 1
ATOM 684 C C . ALA A 1 86 ? -29.801 -0.093 41.401 1.00 80.88 86 ALA A C 1
ATOM 686 O O . ALA A 1 86 ? -30.529 0.072 42.382 1.00 80.88 86 ALA A O 1
ATOM 687 N N . ILE A 1 87 ? -29.546 -1.311 40.906 1.00 84.94 87 ILE A N 1
ATOM 688 C CA . ILE A 1 87 ? -30.094 -2.549 41.485 1.00 84.94 87 ILE A CA 1
ATOM 689 C C . ILE A 1 87 ? -29.603 -2.742 42.926 1.00 84.94 87 ILE A C 1
ATOM 691 O O . ILE A 1 87 ? -30.402 -3.062 43.805 1.00 84.94 87 ILE A O 1
ATOM 695 N N . GLY A 1 88 ? -28.316 -2.502 43.201 1.00 81.31 88 GLY A N 1
ATOM 696 C CA . GLY A 1 88 ? -27.756 -2.635 44.550 1.00 81.31 88 GLY A CA 1
ATOM 697 C C . GLY A 1 88 ? -28.419 -1.707 45.576 1.00 81.31 88 GLY A C 1
ATOM 698 O O . GLY A 1 88 ? -28.713 -2.124 46.700 1.00 81.31 88 GLY A O 1
ATOM 699 N N . ILE A 1 89 ? -28.723 -0.468 45.176 1.00 87.19 89 ILE A N 1
ATOM 700 C CA . ILE A 1 89 ? -29.446 0.496 46.020 1.00 87.19 89 ILE A CA 1
ATOM 701 C C . ILE A 1 89 ? -30.871 -0.000 46.305 1.00 87.19 89 ILE A C 1
ATOM 703 O O . ILE A 1 89 ? -31.301 0.008 47.459 1.00 87.19 89 ILE A O 1
ATOM 707 N N . LEU A 1 90 ? -31.588 -0.476 45.280 1.00 87.56 90 LEU A N 1
ATOM 708 C CA . LEU A 1 90 ? -32.954 -0.994 45.424 1.00 87.56 90 LEU A CA 1
ATOM 709 C C . LEU A 1 90 ? -33.022 -2.208 46.360 1.00 87.56 90 LEU A C 1
ATOM 711 O O . LEU A 1 90 ? -33.879 -2.251 47.242 1.00 87.56 90 LEU A O 1
ATOM 715 N N . VAL A 1 91 ? -32.100 -3.164 46.21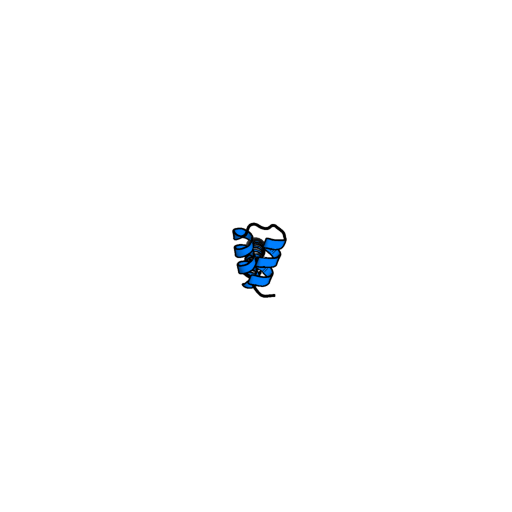5 1.00 90.31 91 VAL A N 1
ATOM 716 C CA . VAL A 1 91 ? -32.017 -4.344 47.093 1.00 90.31 91 VAL A CA 1
ATOM 717 C C . VAL A 1 91 ? -31.751 -3.928 48.541 1.00 90.31 91 VAL A C 1
ATOM 719 O O . VAL A 1 91 ? -32.397 -4.431 49.459 1.00 90.31 91 VAL A O 1
ATOM 722 N N . SER A 1 92 ? -30.850 -2.967 48.756 1.00 88.19 92 SER A N 1
ATOM 723 C CA . SER A 1 92 ? -30.527 -2.465 50.098 1.00 88.19 92 SER A CA 1
ATOM 724 C C . SER A 1 92 ? -31.729 -1.786 50.765 1.00 88.19 92 SER A C 1
ATOM 726 O O . SER A 1 92 ? -32.012 -2.038 51.937 1.00 88.19 92 SER A O 1
ATOM 728 N N . LEU A 1 93 ? -32.477 -0.968 50.015 1.00 90.31 93 LEU A N 1
ATOM 729 C CA . LEU A 1 93 ? -33.716 -0.342 50.488 1.00 90.31 93 LEU A CA 1
ATOM 730 C C . LEU A 1 93 ? -34.788 -1.383 50.833 1.00 90.31 93 LEU A C 1
ATOM 732 O O . LEU A 1 93 ? -35.453 -1.255 51.859 1.00 90.31 93 LEU A O 1
ATOM 736 N N . PHE A 1 94 ? -34.933 -2.428 50.015 1.00 91.75 94 PHE A N 1
ATOM 737 C CA . PHE A 1 94 ? -35.887 -3.509 50.261 1.00 91.75 94 PHE A CA 1
ATOM 738 C C . PHE A 1 94 ? -35.602 -4.241 51.582 1.00 91.75 94 PHE A C 1
ATOM 740 O O . PHE A 1 94 ? -36.505 -4.398 52.406 1.00 91.75 94 PHE A O 1
ATOM 747 N N . PHE A 1 95 ? -34.342 -4.613 51.838 1.00 92.44 95 PHE A N 1
ATOM 748 C CA . PHE A 1 95 ? -33.948 -5.228 53.111 1.00 92.44 95 PHE A CA 1
ATOM 749 C C . PHE A 1 95 ? -34.129 -4.289 54.308 1.00 92.44 95 PHE A C 1
ATOM 751 O O . PHE A 1 95 ? -34.554 -4.737 55.372 1.00 92.44 95 PHE A O 1
ATOM 758 N N . TYR A 1 96 ? -33.849 -2.991 54.148 1.00 93.88 96 TYR A N 1
ATOM 759 C CA . TYR A 1 96 ? -34.068 -2.002 55.207 1.00 93.88 96 TYR A CA 1
ATOM 760 C C . TYR A 1 96 ? -35.543 -1.909 55.622 1.00 93.88 96 TYR A C 1
ATOM 762 O O . TYR A 1 96 ? -35.839 -1.850 56.814 1.00 93.88 96 TYR A O 1
ATOM 770 N N . VAL A 1 97 ? -36.467 -1.917 54.653 1.00 93.94 97 VAL A N 1
ATOM 771 C CA . VAL A 1 97 ? -37.913 -1.891 54.925 1.00 93.94 97 VAL A CA 1
ATOM 772 C C . VAL A 1 97 ? -38.372 -3.186 55.594 1.00 93.94 97 VAL A C 1
ATOM 774 O O . VAL A 1 97 ? -39.087 -3.113 56.589 1.00 93.94 97 VAL A O 1
ATOM 777 N N . LEU A 1 98 ? -37.931 -4.353 55.106 1.00 92.00 98 LEU A N 1
ATOM 778 C CA . LEU A 1 98 ? -38.285 -5.647 55.706 1.00 92.00 98 LEU A CA 1
ATOM 779 C C . LEU A 1 98 ? -37.842 -5.768 57.166 1.00 92.00 98 LEU A C 1
ATOM 781 O O . LEU A 1 98 ? -38.605 -6.269 57.976 1.00 92.00 98 LEU A O 1
ATOM 785 N N . ASN A 1 99 ? -36.646 -5.287 57.512 1.00 90.06 99 ASN A N 1
ATOM 786 C CA . ASN A 1 99 ? -36.150 -5.328 58.893 1.00 90.06 99 ASN A CA 1
ATOM 787 C C . ASN A 1 99 ? -36.857 -4.343 59.842 1.00 90.06 99 ASN A C 1
ATOM 789 O O . ASN A 1 99 ? -36.617 -4.387 61.047 1.00 90.06 99 ASN A O 1
ATOM 793 N N . LYS A 1 100 ? -37.657 -3.410 59.312 1.00 85.06 100 LYS A N 1
ATOM 794 C CA . LYS A 1 100 ? -38.456 -2.466 60.104 1.00 85.06 100 LYS A CA 1
ATOM 795 C C . LYS A 1 100 ? -39.919 -2.885 60.277 1.00 85.06 100 LYS A C 1
ATOM 797 O O . LYS A 1 100 ? -40.598 -2.252 61.087 1.00 85.06 100 LYS A O 1
ATOM 802 N N . LEU A 1 101 ? -40.392 -3.863 59.503 1.00 71.00 101 LEU A N 1
ATOM 803 C CA . LEU A 1 101 ? -41.692 -4.520 59.677 1.00 71.00 101 LEU A CA 1
ATOM 804 C C . LEU A 1 101 ? -41.601 -5.601 60.759 1.00 71.00 101 LEU A C 1
ATOM 806 O O . LEU A 1 101 ? -42.614 -5.763 61.472 1.00 71.00 101 LEU A O 1
#

Solvent-accessible surface area (backbone atoms only — not comparable to full-atom values): 5436 Å² total; per-residue (Å²): 134,54,50,66,58,47,24,51,50,36,38,72,74,68,41,56,67,68,60,19,46,54,49,22,54,35,58,68,68,41,50,56,61,50,51,54,51,51,52,52,50,51,52,50,51,48,52,53,50,51,53,51,50,51,52,52,49,52,52,53,50,53,50,53,52,51,55,52,51,51,52,52,49,54,51,52,52,51,52,55,54,53,53,51,56,54,50,54,53,52,53,52,53,51,53,55,54,60,78,73,109

pLDDT: mean 91.95, std 6.0, range [68.12, 98.25]

InterPro domains:
  IPR061328 Bdr-like, N-terminal domain [NF040499] (4-45)